Protein AF-A0A564YNI5-F1 (afdb_monomer)

pLDDT: mean 88.9, std 5.23, range [65.06, 96.5]

Solvent-accessible surface area (backbone atoms only — not comparable to full-atom values): 5936 Å² total; per-residue (Å²): 111,68,68,57,55,52,47,62,73,74,44,55,74,64,59,52,49,51,23,68,76,45,100,42,58,62,69,43,59,47,24,52,73,81,38,56,91,46,29,86,52,39,62,56,57,53,49,53,51,52,54,52,50,53,54,54,46,52,61,51,51,25,50,52,46,23,52,36,11,69,74,65,78,38,64,64,68,26,46,41,61,39,90,88,77,70,40,42,56,52,23,47,52,51,52,51,51,50,56,53,53,51,63,76,74,105

Radius of gyration: 19.76 Å; Cα contacts (8 Å, |Δi|>4): 76; chains: 1; bounding box: 43×24×54 Å

Structure (mmCIF, N/CA/C/O backbone):
data_AF-A0A564YNI5-F1
#
_entry.id   AF-A0A564YNI5-F1
#
loop_
_atom_site.group_PDB
_atom_site.id
_atom_site.type_symbol
_atom_site.label_atom_id
_atom_site.label_alt_id
_atom_site.label_comp_id
_atom_site.label_asym_id
_atom_site.label_entity_id
_atom_site.label_seq_id
_atom_site.pdbx_PDB_ins_code
_atom_site.Cartn_x
_atom_site.Cartn_y
_atom_site.Cartn_z
_atom_site.occupancy
_atom_site.B_iso_or_equiv
_atom_site.auth_seq_id
_atom_site.auth_comp_id
_atom_site.auth_asym_id
_atom_site.auth_atom_id
_atom_site.pdbx_PDB_model_num
ATOM 1 N N . MET A 1 1 ? 4.078 12.940 -10.432 1.00 76.75 1 MET A N 1
ATOM 2 C CA . MET A 1 1 ? 4.281 13.620 -11.734 1.00 76.75 1 MET A CA 1
ATOM 3 C C . MET A 1 1 ? 5.570 13.180 -12.412 1.00 76.75 1 MET A C 1
ATOM 5 O O . MET A 1 1 ? 5.478 12.646 -13.507 1.00 76.75 1 MET A O 1
ATOM 9 N N . LEU A 1 2 ? 6.738 13.289 -11.764 1.00 92.94 2 LEU A N 1
ATOM 10 C CA . LEU A 1 2 ? 8.008 12.818 -12.347 1.00 92.94 2 LEU A CA 1
ATOM 11 C C . LEU A 1 2 ? 8.012 11.320 -12.693 1.00 92.94 2 LEU A C 1
ATOM 13 O O . LEU A 1 2 ? 8.520 10.947 -13.741 1.00 92.94 2 LEU A O 1
ATOM 17 N N . THR A 1 3 ? 7.373 10.476 -11.878 1.00 90.56 3 THR A N 1
ATOM 18 C CA . THR A 1 3 ? 7.227 9.038 -12.158 1.00 90.56 3 THR A CA 1
ATOM 19 C C . THR A 1 3 ? 6.538 8.765 -13.498 1.00 90.56 3 THR A C 1
ATOM 21 O O . THR A 1 3 ? 6.984 7.908 -14.250 1.00 90.56 3 THR A O 1
ATOM 24 N N . ASN A 1 4 ? 5.502 9.538 -13.843 1.00 91.81 4 ASN A N 1
ATOM 25 C CA . ASN A 1 4 ? 4.790 9.378 -15.114 1.00 91.81 4 ASN A CA 1
ATOM 26 C C . ASN A 1 4 ? 5.673 9.795 -16.296 1.00 91.81 4 ASN A C 1
ATOM 28 O O . ASN A 1 4 ? 5.695 9.105 -17.308 1.00 91.81 4 ASN A O 1
ATOM 32 N N . VAL A 1 5 ? 6.437 10.886 -16.151 1.00 94.19 5 VAL A N 1
ATOM 33 C CA . VAL A 1 5 ? 7.408 11.321 -17.170 1.00 94.19 5 VAL A CA 1
ATOM 34 C C . VAL A 1 5 ? 8.483 10.252 -17.377 1.00 94.19 5 VAL A C 1
ATOM 36 O O . VAL A 1 5 ? 8.788 9.912 -18.513 1.00 94.19 5 VAL A O 1
ATOM 39 N N . ALA A 1 6 ? 9.015 9.679 -16.295 1.00 92.62 6 ALA A N 1
ATOM 40 C CA . ALA A 1 6 ? 10.016 8.620 -16.368 1.00 92.62 6 ALA A CA 1
ATOM 41 C C . ALA A 1 6 ? 9.476 7.351 -17.048 1.00 92.62 6 ALA A C 1
ATOM 43 O O . ALA A 1 6 ? 10.151 6.801 -17.917 1.00 92.62 6 ALA A O 1
ATOM 44 N N . TYR A 1 7 ? 8.257 6.910 -16.711 1.00 92.88 7 TYR A N 1
ATOM 45 C CA . TYR A 1 7 ? 7.638 5.753 -17.368 1.00 92.88 7 TYR A CA 1
ATOM 46 C C . TYR A 1 7 ? 7.448 5.979 -18.867 1.00 92.88 7 TYR A C 1
ATOM 48 O O . TYR A 1 7 ? 7.858 5.128 -19.650 1.00 92.88 7 TYR A O 1
ATOM 56 N N . LEU A 1 8 ? 6.917 7.137 -19.266 1.00 92.38 8 LEU A N 1
ATOM 57 C CA . LEU A 1 8 ? 6.682 7.465 -20.676 1.00 92.38 8 LEU A CA 1
ATOM 58 C C . LEU A 1 8 ? 7.974 7.714 -21.472 1.00 92.38 8 LEU A C 1
ATOM 60 O O . LEU A 1 8 ? 7.971 7.578 -22.691 1.00 92.38 8 LEU A O 1
ATOM 64 N N . ALA A 1 9 ? 9.075 8.078 -20.808 1.00 93.62 9 ALA A N 1
ATOM 65 C CA . ALA A 1 9 ? 10.377 8.242 -21.455 1.00 93.62 9 ALA A CA 1
ATOM 66 C C . ALA A 1 9 ? 11.074 6.901 -21.748 1.00 93.62 9 ALA A C 1
ATOM 68 O O . ALA A 1 9 ? 11.885 6.822 -22.668 1.00 93.62 9 ALA A O 1
ATOM 69 N N . VAL A 1 10 ? 10.793 5.862 -20.955 1.00 92.88 10 VAL A N 1
ATOM 70 C CA . VAL A 1 10 ? 11.499 4.569 -21.010 1.00 92.88 10 VAL A CA 1
ATOM 71 C C . VAL A 1 10 ? 10.672 3.472 -21.685 1.00 92.88 10 VAL A C 1
ATOM 73 O O . VAL A 1 10 ? 11.238 2.606 -22.360 1.00 92.88 10 VAL A O 1
ATOM 76 N N . LEU A 1 11 ? 9.352 3.488 -21.491 1.00 92.81 11 LEU A N 1
ATOM 77 C CA . LEU A 1 11 ? 8.423 2.472 -21.981 1.00 92.81 11 LEU A CA 1
ATOM 78 C C . LEU A 1 11 ? 7.557 3.035 -23.108 1.00 92.81 11 LEU A C 1
ATOM 80 O O . LEU A 1 11 ? 7.076 4.166 -23.035 1.00 92.81 11 LEU A O 1
ATOM 84 N N . SER A 1 12 ? 7.317 2.220 -24.134 1.00 92.50 12 SER A N 1
ATOM 85 C CA . SER A 1 12 ? 6.315 2.544 -25.149 1.00 92.50 12 SER A CA 1
ATOM 86 C C . SER A 1 12 ? 4.889 2.377 -24.591 1.00 92.50 12 SER A C 1
ATOM 88 O O . SER A 1 12 ? 4.670 1.568 -23.683 1.00 92.50 12 SER A O 1
ATOM 90 N N . PRO A 1 13 ? 3.880 3.075 -25.149 1.00 88.94 13 PRO A N 1
ATOM 91 C CA . PRO A 1 13 ? 2.486 2.904 -24.733 1.00 88.94 13 PRO A CA 1
ATOM 92 C C . PRO A 1 13 ? 1.993 1.454 -24.841 1.00 88.94 13 PRO A C 1
ATOM 94 O O . PRO A 1 13 ? 1.187 1.020 -24.025 1.00 88.94 13 PRO A O 1
ATOM 97 N N . HIS A 1 14 ? 2.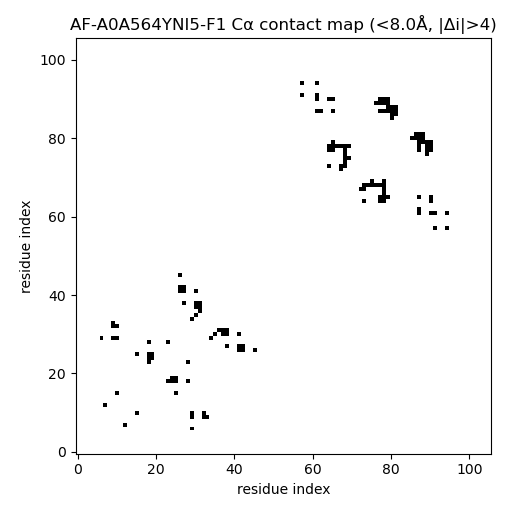507 0.695 -25.815 1.00 89.38 14 HIS A N 1
ATOM 98 C CA . HIS A 1 14 ? 2.186 -0.722 -25.985 1.00 89.38 14 HIS A CA 1
ATOM 99 C C . HIS A 1 14 ? 2.687 -1.563 -24.807 1.00 89.38 14 HIS A C 1
ATOM 101 O O . HIS A 1 14 ? 1.910 -2.299 -24.214 1.00 89.38 14 HIS A O 1
ATOM 107 N N . GLU A 1 15 ? 3.954 -1.396 -24.411 1.00 87.19 15 GLU A N 1
ATOM 108 C CA . GLU A 1 15 ? 4.541 -2.117 -23.271 1.00 87.19 15 GLU A CA 1
ATOM 109 C C . GLU A 1 15 ? 3.817 -1.791 -21.957 1.00 87.19 15 GLU A C 1
ATOM 111 O O . GLU A 1 15 ? 3.636 -2.664 -21.110 1.00 87.19 15 GLU A O 1
ATOM 116 N N . MET A 1 16 ? 3.364 -0.544 -21.786 1.00 88.25 16 MET A N 1
ATOM 117 C CA . MET A 1 16 ? 2.568 -0.156 -20.618 1.00 88.25 16 MET A CA 1
ATOM 118 C C . MET A 1 16 ? 1.198 -0.842 -20.600 1.00 88.25 16 MET A C 1
ATOM 120 O O . MET A 1 16 ? 0.762 -1.292 -19.540 1.00 88.25 16 MET A O 1
ATOM 124 N N . LEU A 1 17 ? 0.528 -0.929 -21.754 1.00 88.69 17 LEU A N 1
ATOM 125 C CA . LEU A 1 17 ? -0.773 -1.587 -21.884 1.00 88.69 17 LEU A CA 1
ATOM 126 C C . LEU A 1 17 ? -0.665 -3.104 -21.728 1.00 88.69 17 LEU A C 1
ATOM 128 O O . LEU A 1 17 ? -1.495 -3.693 -21.046 1.00 88.69 17 LEU A O 1
ATOM 132 N N . GLU A 1 18 ? 0.363 -3.734 -22.295 1.00 87.12 18 GLU A N 1
ATOM 133 C CA . GLU A 1 18 ? 0.614 -5.167 -22.114 1.00 87.12 18 GLU A CA 1
ATOM 134 C C . GLU A 1 18 ? 0.947 -5.507 -20.666 1.00 87.12 18 GLU A C 1
ATOM 136 O O . GLU A 1 18 ? 0.425 -6.485 -20.134 1.00 87.12 18 GLU A O 1
ATOM 141 N N . ALA A 1 19 ? 1.765 -4.687 -19.998 1.00 84.88 19 ALA A N 1
ATOM 142 C CA . ALA A 1 19 ? 2.028 -4.858 -18.576 1.00 84.88 19 ALA A CA 1
ATOM 143 C C . ALA A 1 19 ? 0.735 -4.725 -17.756 1.00 84.88 19 ALA A C 1
ATOM 145 O O . ALA A 1 19 ? 0.481 -5.558 -16.894 1.00 84.88 19 ALA A O 1
ATOM 146 N N . ALA A 1 20 ? -0.099 -3.724 -18.061 1.00 78.62 20 ALA A N 1
ATOM 147 C CA . ALA A 1 20 ? -1.362 -3.487 -17.363 1.00 78.62 20 ALA A CA 1
ATOM 148 C C . ALA A 1 20 ? -2.432 -4.564 -17.623 1.00 78.62 20 ALA A C 1
ATOM 150 O O . ALA A 1 20 ? -3.208 -4.870 -16.723 1.00 78.62 20 ALA A O 1
ATOM 151 N N . ALA A 1 21 ? -2.492 -5.120 -18.836 1.00 81.31 21 ALA A N 1
ATOM 152 C CA . ALA A 1 21 ? -3.409 -6.204 -19.193 1.00 81.31 21 ALA A CA 1
ATOM 153 C C . ALA A 1 21 ? -2.908 -7.577 -18.716 1.00 81.31 21 ALA A C 1
ATOM 155 O O . ALA A 1 21 ? -3.700 -8.495 -18.504 1.00 81.31 21 ALA A O 1
ATOM 156 N N . GLY A 1 22 ? -1.592 -7.731 -18.567 1.00 77.00 22 GLY A N 1
ATOM 157 C CA . GLY A 1 22 ? -0.959 -8.917 -18.012 1.00 77.00 22 GLY A CA 1
ATOM 158 C C . GLY A 1 22 ? -0.893 -8.903 -16.484 1.00 77.00 22 GLY A C 1
ATOM 159 O O . GLY A 1 22 ? -1.262 -7.952 -15.807 1.00 77.00 22 GLY A O 1
ATOM 160 N N . SER A 1 23 ? -0.342 -9.971 -15.910 1.00 76.88 23 SER A N 1
ATOM 161 C CA . SER A 1 23 ? -0.090 -10.075 -14.463 1.00 76.88 23 SER A CA 1
ATOM 162 C C . SER A 1 23 ? 1.242 -9.419 -14.045 1.00 76.88 23 SER A C 1
ATOM 164 O O . SER A 1 23 ? 1.888 -9.876 -13.099 1.00 76.88 23 SER A O 1
ATOM 166 N N . SER A 1 24 ? 1.713 -8.399 -14.771 1.00 83.50 24 SER A N 1
ATOM 167 C CA . SER A 1 24 ? 3.033 -7.789 -14.555 1.00 83.50 24 SER A CA 1
ATOM 168 C C . SER A 1 24 ? 2.935 -6.342 -14.089 1.00 83.50 24 SER A C 1
ATOM 170 O O . SER A 1 24 ? 2.258 -5.510 -14.674 1.00 83.50 24 SER A O 1
ATOM 172 N N . ALA A 1 25 ? 3.669 -6.004 -13.031 1.00 90.12 25 ALA A N 1
ATOM 173 C CA . ALA A 1 25 ? 3.689 -4.642 -12.515 1.00 90.12 25 ALA A CA 1
ATOM 174 C C . ALA A 1 25 ? 4.533 -3.720 -13.413 1.00 90.12 25 ALA A C 1
ATOM 176 O O . ALA A 1 25 ? 5.705 -4.003 -13.673 1.00 90.12 25 ALA A O 1
ATOM 177 N N . ILE A 1 26 ? 3.978 -2.563 -13.794 1.00 92.50 26 ILE A N 1
ATOM 178 C CA . ILE A 1 26 ? 4.652 -1.543 -14.625 1.00 92.50 26 ILE A CA 1
ATOM 179 C C . ILE A 1 26 ? 6.014 -1.146 -14.034 1.00 92.50 26 ILE A C 1
ATOM 181 O O . ILE A 1 26 ? 6.988 -0.984 -14.764 1.00 92.50 26 ILE A O 1
ATOM 185 N N . ALA A 1 27 ? 6.116 -1.052 -12.703 1.00 92.12 27 ALA A N 1
ATOM 186 C CA . ALA A 1 27 ? 7.369 -0.735 -12.020 1.00 92.12 27 ALA A CA 1
ATOM 187 C C . ALA A 1 27 ? 8.482 -1.768 -12.283 1.00 92.12 27 ALA A C 1
ATOM 189 O O . ALA A 1 27 ? 9.646 -1.390 -12.403 1.00 92.12 27 ALA A O 1
ATOM 190 N N . VAL A 1 28 ? 8.137 -3.055 -12.406 1.00 92.12 28 VAL A N 1
ATOM 191 C CA . VAL A 1 28 ? 9.101 -4.134 -12.678 1.00 92.12 28 VAL A CA 1
ATOM 192 C C . VAL A 1 28 ? 9.550 -4.093 -14.136 1.00 92.12 28 VAL A C 1
ATOM 194 O O . VAL A 1 28 ? 10.747 -4.165 -14.397 1.00 92.12 28 VAL A O 1
ATOM 197 N N . VAL A 1 29 ? 8.622 -3.889 -15.073 1.00 92.38 29 VAL A N 1
ATOM 198 C CA . VAL A 1 29 ? 8.939 -3.738 -16.507 1.00 92.38 29 VAL A CA 1
ATOM 199 C C . VAL A 1 29 ? 9.810 -2.499 -16.746 1.00 92.38 29 VAL A C 1
ATOM 201 O O . VAL A 1 29 ? 10.801 -2.545 -17.474 1.00 92.38 29 VAL A O 1
ATOM 204 N N . PHE A 1 30 ? 9.515 -1.398 -16.054 1.00 92.62 30 PHE A N 1
ATOM 205 C CA . PHE A 1 30 ? 10.364 -0.211 -16.060 1.00 92.62 30 PHE A CA 1
ATOM 206 C C . PHE A 1 30 ? 11.768 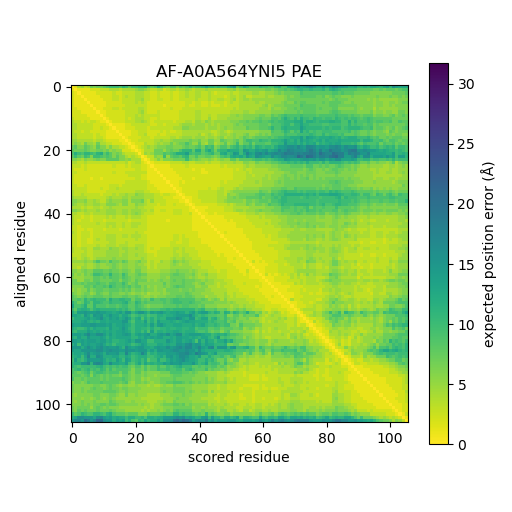-0.497 -15.517 1.00 92.62 30 PHE A C 1
ATOM 208 O O . PHE A 1 30 ? 12.752 -0.079 -16.127 1.00 92.62 30 PHE A O 1
ATOM 215 N N . ALA A 1 31 ? 11.880 -1.219 -14.396 1.00 93.31 31 ALA A N 1
ATOM 216 C CA . ALA A 1 31 ? 13.175 -1.588 -13.828 1.00 93.31 31 ALA A CA 1
ATOM 217 C C . ALA A 1 31 ? 13.991 -2.445 -14.805 1.00 93.31 31 ALA A C 1
ATOM 219 O O . ALA A 1 31 ? 15.167 -2.163 -15.007 1.00 93.31 31 ALA A O 1
ATOM 220 N N . GLN A 1 32 ? 13.359 -3.404 -15.486 1.00 93.12 32 GLN A N 1
ATOM 221 C CA . GLN A 1 32 ? 14.013 -4.227 -16.509 1.00 93.12 32 GLN A CA 1
ATOM 222 C C . GLN A 1 32 ? 14.611 -3.389 -17.642 1.00 93.12 32 GLN A C 1
ATOM 224 O O . GLN A 1 32 ? 15.702 -3.699 -18.112 1.00 93.12 32 GLN A O 1
ATOM 229 N N . ARG A 1 33 ? 13.923 -2.322 -18.064 1.00 92.06 33 ARG A N 1
ATOM 230 C CA . ARG A 1 33 ? 14.381 -1.434 -19.143 1.00 92.06 33 ARG A CA 1
ATOM 231 C C . ARG A 1 33 ? 15.424 -0.409 -18.698 1.00 92.06 33 ARG A C 1
ATOM 233 O O . ARG A 1 33 ? 16.428 -0.241 -19.381 1.00 92.06 33 ARG A O 1
ATOM 240 N N . ALA A 1 34 ? 15.182 0.302 -17.598 1.00 93.69 34 ALA A N 1
ATOM 241 C CA . ALA A 1 34 ? 16.022 1.427 -17.175 1.00 93.69 34 ALA A CA 1
ATOM 242 C C . ALA A 1 34 ? 17.183 1.013 -16.261 1.00 93.69 34 ALA A C 1
ATOM 244 O O . ALA A 1 34 ? 18.251 1.620 -16.299 1.00 93.69 34 ALA A O 1
ATOM 245 N N . MET A 1 35 ? 16.967 0.019 -15.396 1.00 92.56 35 MET A N 1
ATOM 246 C CA . MET A 1 35 ? 17.906 -0.373 -14.340 1.00 92.56 35 MET A CA 1
ATOM 247 C C . MET A 1 35 ? 17.887 -1.898 -14.136 1.00 92.56 35 MET A C 1
ATOM 249 O O . MET A 1 35 ? 17.437 -2.367 -13.086 1.00 92.56 35 MET A O 1
ATOM 253 N N . PRO A 1 36 ? 18.390 -2.693 -15.104 1.00 90.69 36 PRO A N 1
ATOM 254 C CA . PRO A 1 36 ? 18.231 -4.150 -15.093 1.00 90.69 36 PRO A CA 1
ATOM 255 C C . PRO A 1 36 ? 18.726 -4.814 -13.800 1.00 90.69 36 PRO A C 1
ATOM 257 O O . PRO A 1 36 ? 18.111 -5.760 -13.311 1.00 90.69 36 PRO A O 1
ATOM 260 N N . TRP A 1 37 ? 19.787 -4.263 -13.204 1.00 92.06 37 TRP A N 1
ATOM 261 C CA . TRP A 1 37 ? 20.394 -4.723 -11.954 1.00 92.06 37 TRP A CA 1
ATOM 262 C C . TRP A 1 37 ? 19.496 -4.551 -10.712 1.00 92.06 37 TRP A C 1
ATOM 264 O O . TRP A 1 37 ? 19.668 -5.282 -9.740 1.00 92.06 37 TRP A O 1
ATOM 274 N N . LEU A 1 38 ? 18.518 -3.635 -10.737 1.00 92.00 38 LEU A N 1
ATOM 275 C CA . LEU A 1 38 ? 17.555 -3.414 -9.645 1.00 92.00 38 LEU A CA 1
ATOM 276 C C . LEU A 1 38 ? 16.255 -4.202 -9.795 1.00 92.00 38 LEU A C 1
ATOM 278 O O . LEU A 1 38 ? 15.450 -4.213 -8.863 1.00 92.00 38 LEU A O 1
ATOM 282 N N . THR A 1 39 ? 16.030 -4.860 -10.932 1.00 91.75 39 THR A N 1
ATOM 283 C CA . THR A 1 39 ? 14.760 -5.535 -11.243 1.00 91.75 39 THR A CA 1
ATOM 284 C C . THR A 1 39 ? 14.299 -6.464 -10.126 1.00 91.75 39 THR A C 1
ATOM 286 O O . THR A 1 39 ? 13.143 -6.408 -9.720 1.00 91.75 39 THR A O 1
ATOM 289 N N . THR A 1 40 ? 15.203 -7.282 -9.587 1.00 90.56 40 THR A N 1
ATOM 290 C CA . THR A 1 40 ? 14.881 -8.273 -8.550 1.00 90.56 40 THR A CA 1
ATOM 291 C C . THR A 1 40 ? 14.499 -7.631 -7.212 1.00 90.56 40 THR A C 1
ATOM 293 O O . THR A 1 40 ? 13.735 -8.211 -6.447 1.00 90.56 40 THR A O 1
ATOM 296 N N . ILE A 1 41 ? 14.992 -6.421 -6.928 1.00 94.38 41 ILE A N 1
ATOM 297 C CA . ILE A 1 41 ? 14.717 -5.689 -5.680 1.00 94.38 41 ILE A CA 1
ATOM 298 C C . ILE A 1 41 ? 13.496 -4.767 -5.844 1.00 94.38 41 ILE A C 1
ATOM 300 O O . ILE A 1 41 ? 12.855 -4.398 -4.863 1.00 94.38 41 ILE A O 1
ATOM 304 N N . MET A 1 42 ? 13.111 -4.424 -7.076 1.00 94.75 42 MET A N 1
ATOM 305 C CA . MET A 1 42 ? 11.985 -3.526 -7.342 1.00 94.75 42 MET A CA 1
ATOM 306 C C . MET A 1 42 ? 10.668 -3.969 -6.667 1.00 94.75 42 MET A C 1
ATOM 308 O O . MET A 1 42 ? 10.047 -3.128 -6.012 1.00 94.75 42 MET A O 1
ATOM 312 N N . PRO A 1 43 ? 10.251 -5.254 -6.707 1.00 93.12 43 PRO A N 1
ATOM 313 C CA . PRO A 1 43 ? 9.059 -5.707 -5.986 1.00 93.12 43 PRO A CA 1
ATOM 314 C C . PRO A 1 43 ? 9.136 -5.485 -4.472 1.00 93.12 43 PRO A C 1
ATOM 316 O O . PRO A 1 43 ? 8.119 -5.184 -3.853 1.00 93.12 43 PRO A O 1
ATOM 319 N N . LEU A 1 44 ? 10.330 -5.588 -3.875 1.00 95.25 44 LEU A N 1
ATOM 320 C CA . LEU A 1 44 ? 10.528 -5.354 -2.444 1.00 95.25 44 LEU A CA 1
ATOM 321 C C . LEU A 1 44 ? 10.266 -3.888 -2.086 1.00 95.25 44 LEU A C 1
ATOM 323 O O . LEU A 1 44 ? 9.547 -3.619 -1.128 1.00 95.25 44 LEU A O 1
ATOM 327 N N . PHE A 1 45 ? 10.798 -2.940 -2.862 1.00 94.62 45 PHE A N 1
ATOM 328 C CA . PHE A 1 45 ? 10.564 -1.511 -2.621 1.00 94.62 45 PHE A CA 1
ATOM 329 C C . PHE A 1 45 ? 9.104 -1.118 -2.838 1.00 94.62 45 PHE A C 1
ATOM 331 O O . PHE A 1 45 ? 8.532 -0.395 -2.020 1.00 94.62 45 PHE A O 1
ATOM 338 N N . VAL A 1 46 ? 8.487 -1.624 -3.910 1.00 94.88 46 VAL A N 1
ATOM 339 C CA . VAL A 1 46 ? 7.064 -1.390 -4.184 1.00 94.88 46 VAL A CA 1
ATOM 340 C C . VAL A 1 46 ? 6.210 -1.972 -3.056 1.00 94.88 46 VAL A C 1
ATOM 342 O O . VAL A 1 46 ? 5.366 -1.269 -2.503 1.00 94.88 46 VAL A O 1
ATOM 345 N N . GLY A 1 47 ? 6.477 -3.215 -2.648 1.00 95.06 47 GLY A N 1
ATOM 346 C CA . GLY A 1 47 ? 5.778 -3.875 -1.547 1.00 95.06 47 GLY A CA 1
ATOM 347 C C . GLY A 1 47 ? 5.945 -3.147 -0.212 1.00 95.06 47 GLY A C 1
ATOM 348 O O . GLY A 1 47 ? 4.958 -2.916 0.482 1.00 95.06 47 GLY A O 1
ATOM 349 N N . ALA A 1 48 ? 7.163 -2.712 0.125 1.00 96.50 48 ALA A N 1
ATOM 350 C CA . ALA A 1 48 ? 7.434 -1.940 1.337 1.00 96.50 48 ALA A CA 1
ATOM 351 C C . ALA A 1 48 ? 6.689 -0.594 1.345 1.00 96.50 48 ALA A C 1
ATOM 353 O O . ALA A 1 48 ? 6.152 -0.197 2.380 1.00 96.50 48 ALA A O 1
ATOM 354 N N . SER A 1 49 ? 6.603 0.079 0.192 1.00 96.00 49 SER A N 1
ATOM 355 C CA . SER A 1 49 ? 5.832 1.316 0.047 1.00 96.00 49 SER A CA 1
ATOM 356 C C . SER A 1 49 ? 4.341 1.079 0.288 1.00 96.00 49 SER A C 1
ATOM 358 O O . SER A 1 49 ? 3.737 1.797 1.081 1.00 96.00 49 SER A O 1
ATOM 360 N N . VAL A 1 50 ? 3.753 0.063 -0.353 1.00 95.12 50 VAL A N 1
ATOM 361 C CA . VAL A 1 50 ? 2.326 -0.273 -0.194 1.00 95.12 50 VAL A CA 1
ATOM 362 C C . VAL A 1 50 ? 2.020 -0.684 1.248 1.00 95.12 50 VAL A C 1
ATOM 364 O O . VAL A 1 50 ? 1.053 -0.201 1.835 1.00 95.12 50 VAL A O 1
ATOM 367 N N . PHE A 1 51 ? 2.877 -1.507 1.857 1.00 94.69 51 PHE A N 1
ATOM 368 C CA . PHE A 1 51 ? 2.754 -1.897 3.261 1.00 94.69 51 PHE A CA 1
ATOM 369 C C . PHE A 1 51 ? 2.788 -0.682 4.197 1.00 94.69 51 PHE A C 1
ATOM 371 O O . PHE A 1 51 ? 1.961 -0.571 5.105 1.00 94.69 51 PHE A O 1
ATOM 378 N N . GLY A 1 52 ? 3.714 0.253 3.973 1.00 95.38 52 GLY A N 1
ATOM 379 C CA . GLY A 1 52 ? 3.786 1.497 4.739 1.00 95.38 52 GLY A CA 1
ATOM 380 C C . GLY A 1 52 ? 2.509 2.332 4.614 1.00 95.38 52 GLY A C 1
ATOM 381 O O . GLY A 1 52 ? 1.963 2.771 5.628 1.00 95.38 52 GLY A O 1
ATOM 382 N N . SER A 1 53 ? 2.000 2.494 3.389 1.00 94.75 53 SER A N 1
ATOM 383 C CA . SER A 1 53 ? 0.766 3.238 3.115 1.00 94.75 53 SER A CA 1
ATOM 384 C C . SER A 1 53 ? -0.448 2.637 3.826 1.00 94.75 53 SER A C 1
ATOM 386 O O . SER A 1 53 ? -1.136 3.361 4.543 1.00 94.75 53 SER A O 1
ATOM 388 N N . ILE A 1 54 ? -0.669 1.323 3.709 1.00 93.38 54 ILE A N 1
ATOM 389 C CA . ILE A 1 54 ? -1.830 0.644 4.312 1.00 93.38 54 ILE A CA 1
ATOM 390 C C . ILE A 1 54 ? -1.803 0.740 5.843 1.00 93.38 54 ILE A C 1
ATOM 392 O O . ILE A 1 54 ? -2.839 0.970 6.472 1.00 93.38 54 ILE A O 1
ATOM 396 N N . ASN A 1 55 ? -0.629 0.604 6.466 1.00 92.06 55 ASN A N 1
ATOM 397 C CA . ASN A 1 55 ? -0.509 0.751 7.918 1.00 92.06 55 ASN A CA 1
ATOM 398 C C . ASN A 1 55 ? -0.838 2.179 8.374 1.00 92.06 55 ASN A C 1
ATOM 400 O O . ASN A 1 55 ? -1.595 2.362 9.331 1.00 92.06 55 ASN A O 1
ATOM 404 N N . GLY A 1 56 ? -0.304 3.188 7.677 1.00 91.56 56 GLY A N 1
ATOM 405 C CA . GLY A 1 56 ? -0.597 4.592 7.969 1.00 91.56 56 GLY A CA 1
ATOM 406 C C . GLY A 1 56 ? -2.081 4.923 7.798 1.00 91.56 56 GLY A C 1
ATOM 407 O O . GLY A 1 56 ? -2.680 5.560 8.667 1.00 91.56 56 GLY A O 1
ATOM 408 N N . GLU A 1 57 ? -2.691 4.427 6.723 1.00 92.38 57 GLU A N 1
ATOM 409 C CA . GLU A 1 57 ? -4.116 4.595 6.446 1.00 92.38 57 GLU A CA 1
ATOM 410 C C . GLU A 1 57 ? -4.982 3.928 7.519 1.00 92.38 57 GLU A C 1
ATOM 412 O O . GLU A 1 57 ? -5.854 4.576 8.095 1.00 92.38 57 GLU A O 1
ATOM 417 N N . THR A 1 58 ? -4.687 2.679 7.890 1.00 89.62 58 THR A N 1
ATOM 418 C CA . THR A 1 58 ? -5.433 1.952 8.932 1.00 89.62 58 THR A CA 1
ATOM 419 C C . THR A 1 58 ? -5.406 2.698 10.270 1.00 89.62 58 THR A C 1
ATOM 421 O O . THR A 1 58 ? -6.434 2.824 10.945 1.00 89.62 58 THR A O 1
ATOM 424 N N . MET A 1 59 ? -4.250 3.251 10.659 1.00 87.69 59 MET A N 1
ATOM 425 C CA . MET A 1 59 ? -4.128 4.061 11.878 1.00 87.69 59 MET A CA 1
ATOM 426 C C . MET A 1 59 ? -4.900 5.385 11.792 1.00 87.69 59 MET A C 1
ATOM 428 O O . MET A 1 59 ? -5.450 5.832 12.800 1.00 87.69 59 MET A O 1
ATOM 432 N N . GLY A 1 60 ? -4.943 6.019 10.619 1.00 90.06 60 GLY A N 1
ATOM 433 C CA . GLY A 1 60 ? -5.675 7.268 10.400 1.00 90.06 60 GLY A CA 1
ATOM 434 C C . GLY A 1 60 ? -7.190 7.069 10.392 1.00 90.06 60 GLY A C 1
ATOM 435 O O . GLY A 1 60 ? -7.908 7.721 11.154 1.00 90.06 60 GLY A O 1
ATOM 436 N N . VAL A 1 61 ? -7.676 6.133 9.576 1.00 88.12 61 VAL A N 1
ATOM 437 C CA . VAL A 1 61 ? -9.113 5.898 9.388 1.00 88.12 61 VAL A CA 1
ATOM 438 C C . VAL A 1 61 ? -9.745 5.343 10.660 1.00 88.12 61 VAL A C 1
ATOM 440 O O . VAL A 1 61 ? -10.803 5.813 11.060 1.00 88.12 61 VAL A O 1
ATOM 443 N N . SER A 1 62 ? -9.075 4.437 11.379 1.00 85.50 62 SER A N 1
ATOM 444 C CA . SER A 1 62 ? -9.609 3.918 12.646 1.00 85.50 62 SER A CA 1
ATOM 445 C C . SER A 1 62 ? -9.832 5.008 13.704 1.00 85.50 62 SER A C 1
ATOM 447 O O . SER A 1 62 ? -10.818 4.948 14.441 1.00 85.50 62 SER A O 1
ATOM 449 N N . ARG A 1 63 ? -8.978 6.044 13.751 1.00 86.19 63 ARG A N 1
ATOM 450 C CA . ARG A 1 63 ? -9.173 7.218 14.621 1.00 86.19 63 ARG A CA 1
ATOM 451 C C . ARG A 1 63 ? -10.361 8.059 14.171 1.00 86.19 63 ARG A C 1
ATOM 453 O O . ARG A 1 63 ? -11.158 8.445 15.019 1.00 86.19 63 ARG A O 1
ATOM 460 N N . LEU A 1 64 ? -10.494 8.297 12.866 1.00 88.69 64 LEU A N 1
ATOM 461 C CA . LEU A 1 64 ? -11.615 9.043 12.291 1.00 88.69 64 LEU A CA 1
ATOM 462 C C . LEU A 1 64 ? -12.953 8.342 12.555 1.00 88.69 64 LEU A C 1
ATOM 464 O O . LEU A 1 64 ? -13.911 8.984 12.981 1.00 88.69 64 LEU A O 1
ATOM 468 N N . THR A 1 65 ? -13.015 7.025 12.354 1.00 85.12 65 THR A N 1
ATOM 469 C CA . THR A 1 65 ? -14.211 6.214 12.617 1.00 85.12 65 THR A CA 1
ATOM 470 C C . THR A 1 65 ? -14.550 6.198 14.109 1.00 85.12 65 THR A C 1
ATOM 472 O O . THR A 1 65 ? -15.714 6.352 14.474 1.00 85.12 65 THR A O 1
ATOM 475 N N . TYR A 1 66 ? -13.545 6.088 14.985 1.00 84.25 66 TYR A N 1
ATOM 476 C CA . TYR A 1 66 ? -13.735 6.166 16.435 1.00 84.25 66 TYR A CA 1
ATOM 477 C C . TYR A 1 66 ? -14.295 7.527 16.874 1.00 84.25 66 TYR A C 1
ATOM 479 O O . TYR A 1 66 ? -15.279 7.577 17.613 1.00 84.25 66 TYR A O 1
ATOM 487 N N . THR A 1 67 ? -13.715 8.640 16.411 1.00 86.19 67 THR A N 1
ATOM 488 C CA . THR A 1 67 ? -14.220 9.979 16.757 1.00 86.19 67 THR A CA 1
ATOM 489 C C . THR A 1 67 ? -15.594 10.234 16.146 1.00 86.19 67 THR A C 1
ATOM 491 O O . THR A 1 67 ? -16.466 10.755 16.831 1.00 86.19 67 THR A O 1
ATOM 494 N N . GLY A 1 68 ? -15.837 9.796 14.907 1.00 87.56 68 GLY A N 1
ATOM 495 C CA . GLY A 1 68 ? -17.149 9.892 14.261 1.00 87.56 68 GLY A CA 1
ATOM 496 C C . GLY A 1 68 ? -18.243 9.141 15.025 1.00 87.56 68 GLY A C 1
ATOM 497 O O . GLY A 1 68 ? -19.357 9.643 15.158 1.00 87.56 68 GLY A O 1
ATOM 498 N N . ALA A 1 69 ? -17.919 7.979 15.594 1.00 86.69 69 ALA A N 1
ATOM 499 C CA . ALA A 1 69 ? -18.839 7.226 16.443 1.00 86.69 69 ALA A CA 1
ATOM 500 C C . ALA A 1 69 ? -19.079 7.895 17.806 1.00 86.69 69 ALA A C 1
ATOM 502 O O . ALA A 1 69 ? -20.188 7.824 18.331 1.00 86.69 69 ALA A O 1
ATOM 503 N N . ARG A 1 70 ? -18.076 8.587 18.367 1.00 84.25 70 ARG A N 1
ATOM 504 C CA . ARG A 1 70 ? -18.235 9.363 19.611 1.00 84.25 70 ARG A CA 1
ATOM 505 C C . ARG A 1 70 ? -19.134 10.587 19.453 1.00 84.25 70 ARG A C 1
ATOM 507 O O . ARG A 1 70 ? -19.867 10.894 20.384 1.00 84.25 70 ARG A O 1
ATOM 514 N N . GLU A 1 71 ? -19.109 11.230 18.288 1.00 90.06 71 GLU A N 1
ATOM 515 C CA . GLU A 1 71 ? -19.996 12.357 17.955 1.00 90.06 71 GLU A CA 1
ATOM 516 C C . GLU A 1 71 ? -21.402 11.906 17.503 1.00 90.06 71 GLU A C 1
ATOM 518 O O . GLU A 1 71 ? -22.233 12.726 17.129 1.00 90.06 71 GLU A O 1
ATOM 523 N N . GLY A 1 72 ? -21.692 10.598 17.515 1.00 87.06 72 GLY A N 1
ATOM 524 C CA . GLY A 1 72 ? -23.000 10.054 17.135 1.00 87.06 72 GLY A CA 1
ATOM 525 C C . GLY A 1 72 ? -23.245 9.939 15.625 1.00 87.06 72 GLY A C 1
ATOM 526 O O . GLY A 1 72 ? -24.339 9.556 15.218 1.00 87.06 72 GLY A O 1
ATOM 527 N N . HIS A 1 73 ? -22.242 10.210 14.782 1.00 88.75 73 HIS A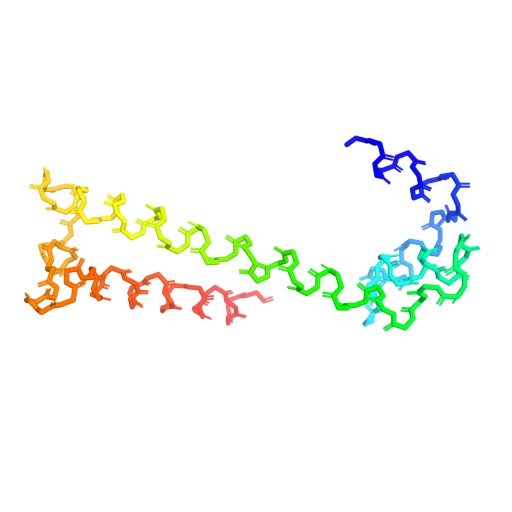 N 1
ATOM 528 C CA . HIS A 1 73 ? -22.346 10.075 13.321 1.00 88.75 73 HIS A CA 1
ATOM 529 C C . HIS A 1 73 ? -22.170 8.634 12.822 1.00 88.75 73 HIS A C 1
ATOM 531 O O . HIS A 1 73 ? -22.422 8.346 11.653 1.00 88.75 73 HIS A O 1
ATOM 537 N N . MET A 1 74 ? -21.706 7.725 13.681 1.00 87.12 74 MET A N 1
ATOM 538 C CA . MET A 1 74 ? -21.478 6.316 13.358 1.00 87.12 74 MET A CA 1
ATOM 539 C C . MET A 1 74 ? -21.937 5.410 14.514 1.00 87.12 74 MET A C 1
ATOM 541 O O . MET A 1 74 ? -22.088 5.890 15.639 1.00 87.12 74 MET A O 1
ATOM 545 N N . PRO A 1 75 ? -22.154 4.099 14.279 1.00 85.44 75 PRO A N 1
ATOM 546 C CA . PRO A 1 75 ? -22.604 3.175 15.318 1.00 85.44 75 PRO A CA 1
ATOM 547 C C . PRO A 1 75 ? -21.693 3.170 16.551 1.00 85.44 75 PRO A C 1
ATOM 549 O O . PRO A 1 75 ? -20.472 3.066 16.429 1.00 85.44 75 PRO A O 1
ATOM 552 N N . ALA A 1 76 ? -22.292 3.182 17.746 1.00 83.94 76 ALA A N 1
ATOM 553 C CA . ALA A 1 76 ? -21.570 3.245 19.022 1.00 83.94 76 ALA A CA 1
ATOM 554 C C . ALA A 1 76 ? -20.563 2.094 19.234 1.00 83.94 76 ALA A C 1
ATOM 556 O O . ALA A 1 76 ? -19.576 2.262 19.947 1.00 83.94 76 ALA A O 1
ATOM 557 N N . LEU A 1 77 ? -20.758 0.945 18.572 1.00 81.75 77 LEU A N 1
ATOM 558 C CA . LEU A 1 77 ? -19.811 -0.178 18.578 1.00 81.75 77 LEU A CA 1
ATOM 559 C C . LEU A 1 77 ? -18.409 0.232 18.085 1.00 81.75 77 LEU A C 1
ATOM 561 O O . LEU A 1 77 ? -17.405 -0.299 18.556 1.00 81.75 77 LEU A O 1
ATOM 565 N N . LEU A 1 78 ? -18.330 1.198 17.166 1.00 81.69 78 LEU A N 1
ATOM 566 C CA . LEU A 1 78 ? -17.072 1.688 16.596 1.00 81.69 78 LEU A CA 1
ATOM 567 C C . LEU A 1 78 ? -16.349 2.687 17.519 1.00 81.69 78 LEU A C 1
ATOM 569 O O . LEU A 1 78 ? -15.159 2.933 17.335 1.00 81.69 78 LEU A O 1
ATOM 573 N N . ALA A 1 79 ? -17.031 3.210 18.545 1.00 82.06 79 ALA A N 1
ATOM 574 C CA . ALA A 1 79 ? -16.449 4.063 19.584 1.00 82.06 79 ALA A CA 1
ATOM 575 C C . ALA A 1 79 ? -15.782 3.258 20.720 1.00 82.06 79 ALA A C 1
ATOM 577 O O . ALA A 1 79 ? -15.409 3.825 21.746 1.00 82.06 79 ALA A O 1
ATOM 578 N N . MET A 1 80 ? -15.645 1.935 20.583 1.00 84.31 80 MET A N 1
ATOM 579 C CA . MET A 1 80 ? -14.993 1.094 21.586 1.00 84.31 80 MET A CA 1
ATOM 580 C C . MET A 1 80 ? -13.467 1.114 21.447 1.00 84.31 80 MET A C 1
ATOM 582 O O . MET A 1 80 ? -12.914 0.936 20.359 1.00 84.31 80 MET A O 1
ATOM 586 N N . LEU A 1 81 ? -12.785 1.258 22.585 1.00 86.00 81 LEU A N 1
ATOM 587 C CA . LEU A 1 81 ? -11.330 1.240 22.695 1.00 86.00 81 LEU A CA 1
ATOM 588 C C . LEU A 1 81 ? -10.881 0.045 23.541 1.00 86.00 81 LEU A C 1
ATOM 590 O O . LEU A 1 81 ? -11.456 -0.234 24.593 1.00 86.00 81 LEU A O 1
ATOM 594 N N . HIS A 1 82 ? -9.840 -0.660 23.103 1.00 84.19 82 HIS A N 1
ATOM 595 C CA . HIS A 1 82 ? -9.290 -1.772 23.868 1.00 84.19 82 HIS A CA 1
ATOM 596 C C . HIS A 1 82 ? -8.647 -1.276 25.172 1.00 84.19 82 HIS A C 1
ATOM 598 O O . HIS A 1 82 ? -7.769 -0.417 25.144 1.00 84.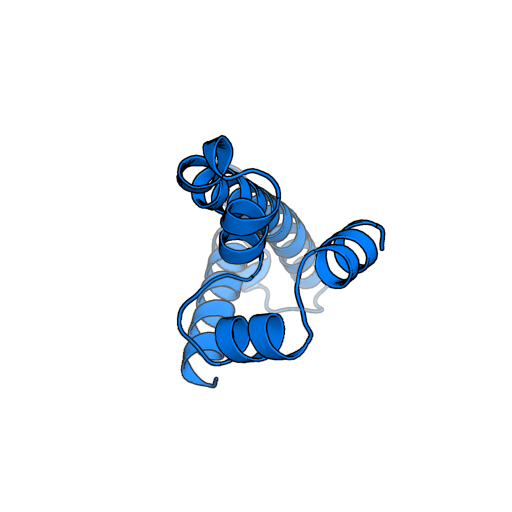19 82 HIS A O 1
ATOM 604 N N . TYR A 1 83 ? -9.035 -1.863 26.307 1.00 79.50 83 TYR A N 1
ATOM 605 C CA . TYR A 1 83 ? -8.658 -1.381 27.643 1.00 79.50 83 TYR A CA 1
ATOM 606 C C . TYR A 1 83 ? -7.140 -1.345 27.897 1.00 79.50 83 TYR A C 1
ATOM 608 O O . TYR A 1 83 ? -6.642 -0.415 28.519 1.00 79.50 83 TYR A O 1
ATOM 616 N N . ARG A 1 84 ? -6.387 -2.339 27.403 1.00 79.56 84 ARG A N 1
ATOM 617 C CA . ARG A 1 84 ? -4.952 -2.487 27.713 1.00 7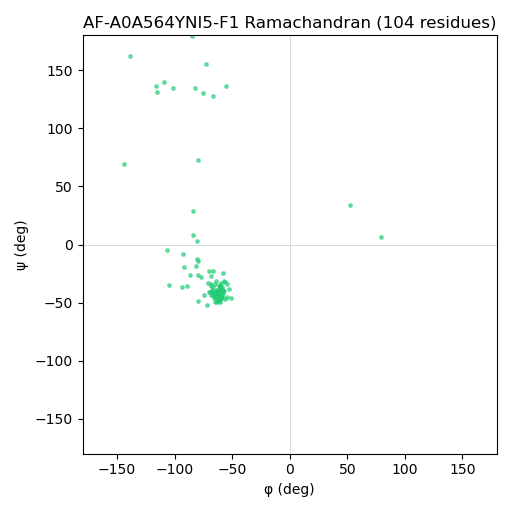9.56 84 ARG A CA 1
ATOM 618 C C . ARG A 1 84 ? -4.013 -1.835 26.695 1.00 79.56 84 ARG A C 1
ATOM 620 O O . ARG A 1 84 ? -2.979 -1.303 27.070 1.00 79.56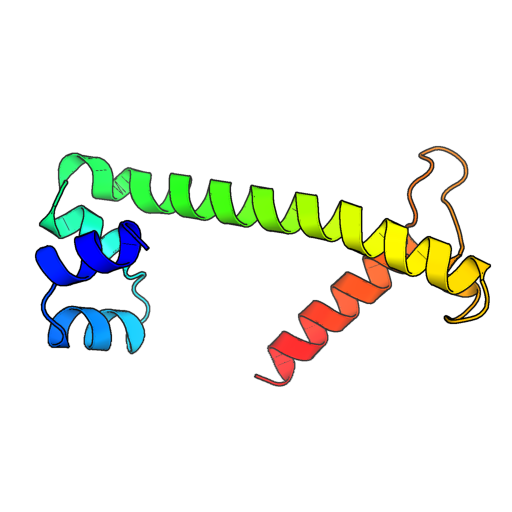 84 ARG A O 1
ATOM 627 N N . ASN A 1 85 ? -4.380 -1.890 25.417 1.00 81.81 85 ASN A N 1
ATOM 628 C CA . ASN A 1 85 ? -3.534 -1.462 24.296 1.00 81.81 85 ASN A CA 1
ATOM 629 C C . ASN A 1 85 ? -4.004 -0.137 23.683 1.00 81.81 85 ASN A C 1
ATOM 631 O O . ASN A 1 85 ? -3.350 0.369 22.778 1.00 81.81 85 ASN A O 1
ATOM 635 N N . LEU A 1 86 ? -5.140 0.406 24.145 1.00 81.56 86 LEU A N 1
ATOM 636 C CA . LEU A 1 86 ? -5.738 1.651 23.654 1.00 81.56 86 LEU A CA 1
ATOM 637 C C . LEU A 1 86 ? -5.916 1.665 22.126 1.00 81.56 86 LEU A C 1
ATOM 639 O O . LEU A 1 86 ? -5.786 2.699 21.475 1.00 81.56 86 LEU A O 1
ATOM 643 N N . THR A 1 87 ? -6.211 0.500 21.543 1.00 84.62 87 THR A N 1
ATOM 644 C CA . THR A 1 87 ? -6.444 0.332 20.107 1.00 84.62 87 THR A CA 1
ATOM 645 C C . THR A 1 87 ? -7.945 0.250 19.804 1.00 84.62 87 THR A C 1
ATOM 647 O O . THR A 1 87 ? -8.673 -0.466 20.499 1.00 84.62 87 THR A O 1
ATOM 650 N N . PRO A 1 88 ? -8.453 0.953 18.776 1.00 84.25 88 PRO A N 1
ATOM 651 C CA . PRO A 1 88 ? -9.862 0.896 18.378 1.00 84.25 88 PRO A CA 1
ATOM 652 C C . PRO A 1 88 ? -10.143 -0.363 17.534 1.00 84.25 88 PRO A C 1
ATOM 654 O O . PRO A 1 88 ? -10.312 -0.296 16.317 1.00 84.25 88 PRO A O 1
ATOM 657 N N . ILE A 1 89 ? -10.155 -1.538 18.178 1.00 86.06 89 ILE A N 1
ATOM 658 C CA . ILE A 1 89 ? -10.270 -2.846 17.499 1.00 86.06 89 ILE A CA 1
ATOM 659 C C . ILE A 1 89 ? -11.531 -2.945 16.617 1.00 86.06 89 ILE A C 1
ATOM 661 O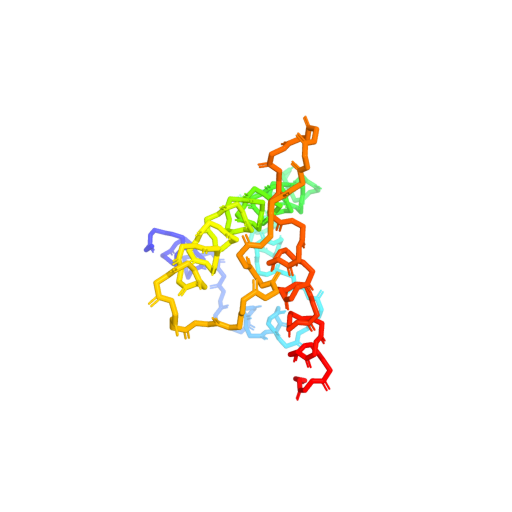 O . ILE A 1 89 ? -11.388 -3.340 15.460 1.00 86.06 89 ILE A O 1
ATOM 665 N N . PRO A 1 90 ? -12.744 -2.563 17.072 1.00 84.06 90 PRO A N 1
ATOM 666 C CA . PRO A 1 90 ? -13.942 -2.698 16.237 1.00 84.06 90 PRO A CA 1
ATOM 667 C C . PRO A 1 90 ? -13.916 -1.816 14.986 1.00 84.06 90 PRO A C 1
ATOM 669 O O . PRO A 1 90 ? -14.382 -2.244 13.934 1.00 84.06 90 PRO A O 1
ATOM 672 N N . ALA A 1 91 ? -13.312 -0.626 15.067 1.00 85.56 91 ALA A N 1
ATOM 673 C CA . ALA A 1 91 ? -13.119 0.239 13.905 1.00 85.56 91 ALA A CA 1
ATOM 674 C C . ALA A 1 91 ? -12.166 -0.398 12.881 1.00 85.56 91 ALA A C 1
ATOM 676 O O . ALA A 1 91 ? -12.463 -0.407 11.690 1.00 85.56 91 ALA A O 1
ATOM 677 N N . VAL A 1 92 ? -11.058 -0.995 13.337 1.00 87.69 92 VAL A N 1
ATOM 678 C CA . VAL A 1 92 ? -10.114 -1.707 12.455 1.00 87.69 92 VAL A CA 1
ATOM 679 C C . VAL A 1 92 ? -10.777 -2.914 11.783 1.00 87.69 92 VAL A C 1
ATOM 681 O O . VAL A 1 92 ? -10.621 -3.105 10.579 1.00 87.69 92 VAL A O 1
ATOM 684 N N . LEU A 1 93 ? -11.552 -3.707 12.528 1.00 89.94 93 LEU A N 1
ATOM 685 C CA . LEU A 1 93 ? -12.261 -4.867 11.975 1.00 89.94 93 LEU A CA 1
ATOM 686 C C . LEU A 1 93 ? -13.320 -4.466 10.942 1.00 89.94 93 LEU A C 1
ATOM 688 O O . LEU A 1 93 ? -13.450 -5.139 9.922 1.00 89.94 93 LEU A O 1
ATOM 692 N N . ALA A 1 94 ? -14.044 -3.368 11.175 1.00 89.31 94 ALA A N 1
ATOM 693 C CA . ALA A 1 94 ? -15.013 -2.849 10.214 1.00 89.31 94 ALA A CA 1
ATOM 694 C C . ALA A 1 94 ? -14.341 -2.423 8.897 1.00 89.31 94 ALA A C 1
ATOM 696 O O . ALA A 1 94 ? -14.843 -2.748 7.821 1.00 89.31 94 ALA A O 1
ATOM 697 N N . LEU A 1 95 ? -13.183 -1.757 8.975 1.00 89.88 95 LEU A N 1
ATOM 698 C CA . LEU A 1 95 ? -12.394 -1.380 7.797 1.00 89.88 95 LEU A CA 1
ATOM 699 C C . LEU A 1 95 ? -11.878 -2.602 7.037 1.00 89.88 95 LEU A C 1
ATOM 701 O O . LEU A 1 95 ? -11.977 -2.646 5.813 1.00 89.88 95 LEU A O 1
ATOM 705 N N . LEU A 1 96 ? -11.382 -3.613 7.755 1.00 90.62 96 LEU A N 1
ATOM 706 C CA . LEU A 1 96 ? -10.916 -4.860 7.151 1.00 90.62 96 LEU A CA 1
ATOM 707 C C . LEU A 1 96 ? -12.053 -5.612 6.450 1.00 90.62 96 LEU A C 1
ATOM 709 O O . LEU A 1 96 ? -11.887 -6.065 5.320 1.00 90.62 96 LEU A O 1
ATOM 713 N N . PHE A 1 97 ? -13.212 -5.726 7.102 1.00 91.88 97 PHE A N 1
ATOM 714 C CA . PHE A 1 97 ? -14.388 -6.360 6.512 1.00 91.88 97 PHE A CA 1
ATOM 715 C C . PHE A 1 97 ? -14.819 -5.643 5.231 1.00 91.88 97 PHE A C 1
ATOM 717 O O . PHE A 1 97 ? -15.047 -6.292 4.212 1.00 91.88 97 PHE A O 1
ATOM 724 N N . LEU A 1 98 ? -14.876 -4.309 5.266 1.00 90.88 98 LEU A N 1
ATOM 725 C CA . LEU A 1 98 ? -15.234 -3.503 4.106 1.00 90.88 98 LEU A CA 1
ATOM 726 C C . LEU A 1 98 ? -14.228 -3.683 2.959 1.00 90.88 98 LEU A C 1
ATOM 728 O O . LEU A 1 98 ? -14.642 -3.893 1.823 1.00 90.88 98 LEU A O 1
ATOM 732 N N . ALA A 1 99 ? -12.924 -3.666 3.253 1.00 91.75 99 ALA A N 1
ATOM 733 C CA . ALA A 1 99 ? -11.874 -3.887 2.259 1.00 91.75 99 ALA A CA 1
ATOM 734 C C . ALA A 1 99 ? -12.001 -5.261 1.575 1.00 91.75 99 ALA A C 1
ATOM 736 O O . ALA A 1 99 ? -11.915 -5.358 0.352 1.00 91.75 99 ALA A O 1
ATOM 737 N N . ILE A 1 100 ? -12.270 -6.316 2.350 1.00 93.19 100 ILE A N 1
ATOM 738 C CA . ILE A 1 100 ? -12.496 -7.666 1.819 1.00 93.19 100 ILE A CA 1
ATOM 739 C C . ILE A 1 100 ? -13.785 -7.719 0.987 1.00 93.19 100 ILE A C 1
ATOM 741 O O . ILE A 1 100 ? -13.788 -8.294 -0.098 1.00 93.19 100 ILE A O 1
ATOM 745 N N . ALA A 1 101 ? -14.872 -7.101 1.453 1.00 94.50 101 ALA A N 1
ATOM 746 C CA . ALA A 1 101 ? -16.132 -7.059 0.713 1.00 94.50 101 ALA A CA 1
ATOM 747 C C . ALA A 1 101 ? -15.978 -6.358 -0.649 1.00 94.50 101 ALA A C 1
ATOM 749 O O . ALA A 1 101 ? -16.497 -6.853 -1.648 1.00 94.50 101 ALA A O 1
ATOM 750 N N . PHE A 1 102 ? -15.216 -5.259 -0.711 1.00 93.19 102 PHE A N 1
ATOM 751 C CA . PHE A 1 102 ? -14.894 -4.585 -1.973 1.00 93.19 102 PHE A CA 1
ATOM 752 C C . PHE A 1 102 ? -14.119 -5.484 -2.939 1.00 93.19 102 PHE A C 1
ATOM 754 O O . PHE A 1 102 ? -14.406 -5.470 -4.133 1.00 93.19 102 PHE A O 1
ATOM 761 N N . GLN A 1 103 ? -13.191 -6.302 -2.436 1.00 91.38 103 GLN A N 1
ATOM 762 C CA . GLN A 1 103 ? -12.436 -7.245 -3.264 1.00 91.38 103 GLN A CA 1
ATOM 763 C C . GLN A 1 103 ? -13.322 -8.322 -3.907 1.00 91.38 103 GLN A C 1
ATOM 765 O O . GLN A 1 103 ? -12.997 -8.791 -4.990 1.00 91.38 103 GLN A O 1
ATOM 770 N N . PHE A 1 104 ? -14.416 -8.724 -3.255 1.00 91.06 104 PHE A N 1
ATOM 771 C CA . PHE A 1 104 ? -15.373 -9.682 -3.822 1.00 91.06 104 PHE A CA 1
ATOM 772 C C . PHE A 1 104 ? -16.374 -9.047 -4.795 1.00 91.06 104 PHE A C 1
ATOM 774 O O . PHE A 1 104 ? -17.028 -9.770 -5.543 1.00 91.06 104 PHE A O 1
ATOM 781 N N . TYR A 1 105 ? -16.539 -7.723 -4.753 1.00 88.62 105 TYR A N 1
ATOM 782 C CA . TYR A 1 105 ? -17.412 -6.991 -5.671 1.00 88.62 105 TYR A CA 1
ATOM 783 C C . TYR A 1 105 ? -16.710 -6.605 -6.986 1.00 88.62 105 TYR A C 1
ATOM 785 O O . TYR A 1 105 ? -17.386 -6.420 -7.997 1.00 88.62 105 TYR A O 1
ATOM 793 N N . SER A 1 106 ? -15.380 -6.460 -6.963 1.00 65.06 106 SER A N 1
ATOM 794 C CA . SER A 1 106 ? -14.541 -6.159 -8.134 1.00 65.06 106 SER A CA 1
ATOM 795 C C . SER A 1 106 ? -14.185 -7.399 -8.944 1.00 65.06 106 SER A C 1
ATOM 797 O O . SER A 1 106 ? -13.915 -7.191 -10.147 1.00 65.06 106 SER A O 1
#

Sequence (106 aa):
MLTNVAYLAVLSPHEMLEAAAGSSAIAVVFAQRAMPWLTTIMPLFVGASVFGSINGETMGVSRLTYTGAREGHMPALLAMLHYRNLTPIPAVLALLFLAIAFQFYS

Foldseek 3Di:
DVVVVLLVVFDPPVRVVCCVVDPHDSQLVSCCGPPVPCSVVSVVVVVVVVVVVVVVVLVVQLVVQLVCLVVVNHPVLSVDADPPPRGSVVSSVVVVVVVVVVVVVD

Organism: Hymenolepis diminuta (NCBI:txid6216)

InterPro domains:
  IPR002293 Amino acid/polyamine transporter I [PF13520] (1-102)
  IPR050598 Cellular Amino Acid Transporter [PTHR11785] (1-102)

Mean predicted aligned error: 5.83 Å

Nearest PDB structures (foldseek):
  8wny-assembly1_B  TM=9.012E-01  e=1.347E-04  Homo sapiens
  7o82-assembly1_B  TM=7.763E-01  e=1.348E+00  Escherichia coli O157:H7

Secondary structure (DSSP, 8-state):
-HHHHHHHHHS-HHHHHHHHHTT--HHHHHHHHH-GGGTTTHHHHHHHHHHHHHHHHHHHHHHHHHHHHHTTSS-GGGG---TTT---HHHHHHHHHHHHHHHHH-

=== Feature glossary ===
Reading guide. The protein is described through the following features:

Foldseek 3Di. A 3Di character summarizes, for each residue, the relative orientation of the Cα frame of its nearest spatial neighbor. Because it encodes fold topology rather than chemistry, 3Di alignments detect remote structural similarity that sequence alignment misses.

Contact-map, Ramachandran, and PAE plots. Plot images: a contact map (which residues are close in 3D, as an N×N binary image), a Ramachandran scatter (backbone torsion angles, revealing secondary-structure composition at a glance), and — for AlphaFold structures — a PAE heatmap (pairwise prediction confidence).

Radius of gyration, Cα contacts, bounding box. Radius of gyration (Rg) is the root-mean-square distance of Cα atoms from their centroid — a single number for overall size and compactness. A globular domain of N residues has Rg ≈ 2.2·N^0.38 Å; an extended or disordered chain has a much larger Rg. The Cα contact count is the number of residue pairs whose Cα atoms are within 8 Å and are more than four positions apart in sequence — a standard proxy for tertiary packing density. The bounding box is the smallest axis-aligned box enclosing all Cα atoms.

Secondary structure (8-state, DSSP). Eight-state secondary structure (DSSP): H is the ca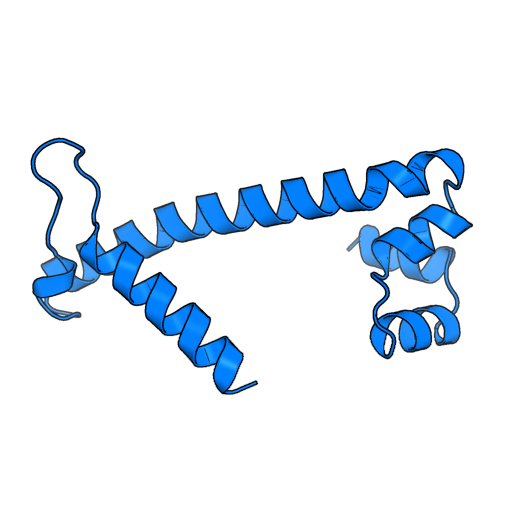nonical α-helix, G the tighter 3₁₀-helix, I the wider π-helix; E/B are β-structure, T and S are turns and bends, and '-' is everything else. DSSP derives these from the pattern of main-chain N–H···O=C hydrogen bonds, not from the sequence.

B-factor. B-factor (Debye–Waller factor) reflects atomic displacement in the crystal lattice. It is an experimental observable (units Å²), not a prediction; low values mean the atom is pinned down, high values mean it moves or is heterogeneous across the crystal.

pLDDT. pLDDT is the predicted lDDT-Cα score: AlphaFold's confidence that the local environment of each residue (all inter-atomic distances within 15 Å) is correctly placed. It is a per-residue number between 0 and 100, with higher meaning more reliable.

Nearest PDB structures. Nearest PDB neighbors are the top structural matches found by Foldseek when searching this structure against the entire Protein Data Bank. Each hit reports a TM-score (0 to 1; >0.5 almost always implies the same fold) and an E-value. These are *structural* homologs — they may share no detectable sequence similarity.

Solvent-accessible surface area. Accessible surface area quantifies burial. A residue with SASA near zero is packed into the hydrophobic core; one with SASA >100 Å² sits on the surface. Computed here via the Shrake–Rupley numerical algorithm with a 1.4 Å probe.

Rendered structure images. Structure images are PyMOL renders from six orthogonal camera directions. Cartoon representation draws helices as coils and strands as arrows; sticks shows the backbone as bonds; surface shows the solvent-excluded envelope. Rainbow coloring maps sequence position to hue (blue→red, N→C); chain coloring assigns a distinct color per polypeptide.

Backbone torsions (φ/ψ). φ (phi) and ψ (psi) are the two rotatable backbone dihedrals per residue: φ is the C(i-1)–N–Cα–C torsion, ψ is the N–Cα–C–N(i+1) torsion, both in degrees on (−180°, 180°]. α-helical residues cluster near (−60°, −45°); β-strand residues near (−120°, +130°). A Ramachandran plot is simply a scatter of (φ, ψ) for every residue.

Predicted aligned error. Predicted Aligned Error (PAE) is an AlphaFold confidence matrix: entry (i, j) is the expected error in the position of residue j, in ångströms, when the prediction is superimposed on the true structure at residue i. Low PAE within a block of residues means that block is internally rigid and well-predicted; high PAE between two blocks means their relative placement is uncertain even if each block individually is confident.

mmCIF coordinates. Structure coordinates are given as an mmCIF _atom_site loop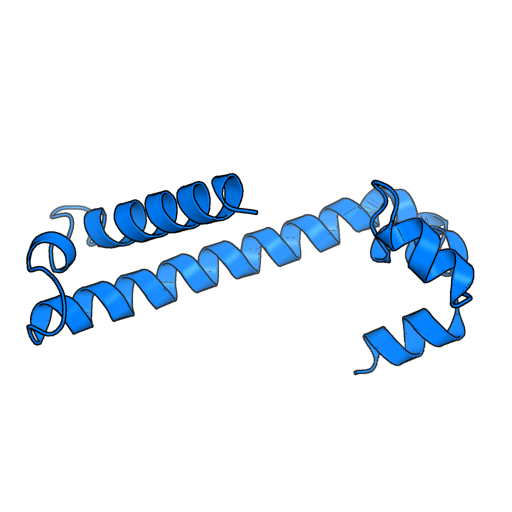: one row per atom with element, residue name, chain id, sequence number, and x/y/z position in Å. Only the four main-chain atoms per residue are included here; side chains are omitted to keep the record compact.

InterPro / GO / CATH / organism. Database cross-references. InterPro integrates a dozen domain/family signature databases into unified entries with residue-range hits. GO terms attach function/process/location labels with evidence codes. CATH codes position the fold in a four-level structural taxonomy. Organism is the NCBI-taxonomy species name.

Secondary structure (3-state, P-SEA). SS3 is a coarse helix/strand/coil call (letters a/b/c) made by the P-SEA algorithm from inter-Cα distances and dihedrals. It is less detailed than DSSP but needs only Cα positions.

Sequence. Sequence gives the chain of amino acids in standard one-letter code (A=alanine, C=cysteine, …, Y=tyrosine), read N→C. It is the only feature that is directly encoded by the gene; all structural features are derived from the folded form of this sequence.